Protein AF-R5NPH2-F1 (afdb_monomer)

Sequence (93 aa):
MKDKLYIGLLAGLTAPFIIVALIYLLRFNYLSVTAFIEQAFVLKVHLKIVAIGVFFANLGLFYLFLRFNKNNASKGVILSVFLYFFIMLFASL

Solvent-accessible surface area (backbone atoms only — not comparable to full-atom values): 4800 Å² total; per-residue (Å²): 130,87,63,47,37,64,58,17,24,54,46,31,66,50,35,20,58,55,44,44,50,48,50,36,65,76,74,42,63,93,43,54,73,66,57,50,52,51,50,27,55,77,69,70,39,47,69,59,51,50,48,53,10,43,52,56,35,31,51,53,48,29,54,52,28,48,76,69,70,24,60,42,18,24,51,14,18,52,51,25,52,53,52,50,49,53,51,49,54,65,74,71,106

Secondary structure (DSSP, 8-state):
----HHHHHHHHHHHHHHHHHHHHHHHSTTS-HHHHHHHHHHTT-HHHHHHHHHHHHHHHHHHHHHHTT-HHHHHHHHHHHHHHHHHHHHHH-

Mean predicted aligned error: 3.18 Å

pLDDT: mean 94.73, std 6.06, range [57.88, 98.12]

Structure (mmCIF, N/CA/C/O backbone):
data_AF-R5NPH2-F1
#
_entry.id   AF-R5NPH2-F1
#
loop_
_atom_site.group_PDB
_atom_site.id
_atom_site.type_symbol
_atom_site.label_atom_id
_atom_site.label_alt_id
_atom_site.label_comp_id
_atom_site.label_asym_id
_atom_site.label_entity_id
_atom_site.label_seq_id
_atom_site.pdbx_PDB_ins_code
_atom_site.Cartn_x
_atom_site.Cartn_y
_atom_site.Cartn_z
_atom_site.occupancy
_atom_site.B_iso_or_equiv
_atom_site.auth_seq_id
_atom_site.auth_comp_id
_atom_site.auth_asym_id
_atom_site.auth_atom_id
_atom_site.pdbx_PDB_model_num
ATOM 1 N N . MET A 1 1 ? -18.974 -9.738 17.012 1.00 57.88 1 MET A N 1
ATOM 2 C CA . MET A 1 1 ? -17.500 -9.746 17.187 1.00 57.88 1 MET A CA 1
ATOM 3 C C . MET A 1 1 ? -16.993 -8.310 17.247 1.00 57.88 1 MET A C 1
ATOM 5 O O . MET A 1 1 ? -17.313 -7.552 16.335 1.00 57.88 1 MET A O 1
ATOM 9 N N . LYS A 1 2 ? -16.245 -7.932 18.298 1.00 73.31 2 LYS A N 1
ATOM 10 C CA . LYS A 1 2 ? -15.539 -6.637 18.352 1.00 73.31 2 LYS A CA 1
ATOM 11 C C . LYS A 1 2 ? -14.581 -6.552 17.163 1.00 73.31 2 LYS A C 1
ATOM 13 O O . LYS A 1 2 ? -13.882 -7.522 16.869 1.00 73.31 2 LYS A O 1
ATOM 18 N N . ASP A 1 3 ? -14.597 -5.438 16.451 1.00 82.44 3 ASP A N 1
ATOM 19 C CA . ASP A 1 3 ? -13.666 -5.189 15.363 1.00 82.44 3 ASP A CA 1
ATOM 20 C C . ASP A 1 3 ? -12.260 -4.976 15.926 1.00 82.44 3 ASP A C 1
ATOM 22 O O . ASP A 1 3 ? -12.077 -4.368 16.983 1.00 82.44 3 ASP A O 1
ATOM 26 N N . LYS A 1 4 ? -11.264 -5.552 15.252 1.00 93.50 4 LYS A N 1
ATOM 27 C CA . LYS A 1 4 ? -9.891 -5.591 15.748 1.00 93.50 4 LYS A CA 1
ATOM 28 C C . LYS A 1 4 ? -9.009 -4.712 14.878 1.00 93.50 4 LYS A C 1
ATOM 30 O O . LYS A 1 4 ? -9.089 -4.776 13.654 1.00 93.50 4 LYS A O 1
ATOM 35 N N . LEU A 1 5 ? -8.136 -3.940 15.519 1.00 95.88 5 LEU A N 1
ATOM 36 C CA . LEU A 1 5 ? -7.232 -3.001 14.851 1.00 95.88 5 LEU A CA 1
ATOM 37 C C . LEU A 1 5 ? -6.391 -3.677 13.764 1.00 95.88 5 LEU A C 1
ATOM 39 O O . LEU A 1 5 ? -6.271 -3.150 12.660 1.00 95.88 5 LEU A O 1
ATOM 43 N N . TYR A 1 6 ? -5.877 -4.879 14.041 1.00 95.81 6 TYR A N 1
ATOM 44 C CA . TYR A 1 6 ? -5.032 -5.599 13.090 1.00 95.81 6 TYR A CA 1
ATOM 45 C C . TYR A 1 6 ? -5.750 -5.946 11.779 1.00 95.81 6 TYR A C 1
ATOM 47 O O . TYR A 1 6 ? -5.088 -6.085 10.760 1.00 95.81 6 TYR A O 1
ATOM 55 N N . ILE A 1 7 ? -7.086 -6.062 11.773 1.00 96.38 7 ILE A N 1
ATOM 56 C CA . ILE A 1 7 ? -7.843 -6.330 10.540 1.00 96.38 7 ILE A CA 1
ATOM 57 C C . ILE A 1 7 ? -7.673 -5.151 9.585 1.00 96.38 7 ILE A C 1
ATOM 59 O O . ILE A 1 7 ? -7.354 -5.339 8.416 1.00 96.38 7 ILE A O 1
ATOM 63 N N . GLY A 1 8 ? -7.835 -3.933 10.101 1.00 96.88 8 GLY A N 1
ATOM 64 C CA . GLY A 1 8 ? -7.643 -2.727 9.311 1.00 96.88 8 GLY A CA 1
ATOM 65 C C . GLY A 1 8 ? -6.193 -2.486 8.919 1.00 96.88 8 GLY A C 1
ATOM 66 O O . GLY A 1 8 ? -5.935 -2.056 7.802 1.00 96.88 8 GLY A O 1
ATOM 67 N N . LEU A 1 9 ? -5.252 -2.813 9.808 1.00 97.94 9 LEU A N 1
ATOM 68 C CA . LEU A 1 9 ? -3.822 -2.727 9.516 1.00 97.94 9 LEU A CA 1
ATOM 69 C C . LEU A 1 9 ? -3.432 -3.645 8.354 1.00 97.94 9 LEU A C 1
ATOM 71 O O . LEU A 1 9 ? -2.842 -3.181 7.386 1.00 97.94 9 LEU A O 1
ATOM 75 N N . LEU A 1 10 ? -3.798 -4.928 8.420 1.00 97.50 10 LEU A N 1
ATOM 76 C CA . LEU A 1 10 ? -3.491 -5.894 7.363 1.00 97.50 10 LEU A CA 1
ATOM 77 C C . LEU A 1 10 ? -4.199 -5.541 6.052 1.00 97.50 10 LEU A C 1
ATOM 79 O O . LEU A 1 10 ? -3.589 -5.625 4.988 1.00 97.50 10 LEU A O 1
ATOM 83 N N . ALA A 1 11 ? -5.457 -5.096 6.119 1.00 97.00 11 ALA A N 1
ATOM 84 C CA . ALA A 1 11 ? -6.177 -4.622 4.943 1.00 97.00 11 ALA A CA 1
ATOM 85 C C . ALA A 1 11 ? -5.471 -3.412 4.309 1.00 97.00 11 ALA A C 1
ATOM 87 O O . ALA A 1 11 ? -5.195 -3.428 3.116 1.00 97.00 11 ALA A O 1
ATOM 88 N N . GLY A 1 12 ? -5.102 -2.399 5.096 1.00 97.38 12 GLY A N 1
ATOM 89 C CA . GLY A 1 12 ? -4.426 -1.203 4.589 1.00 97.38 12 GLY A CA 1
ATOM 90 C C . GLY A 1 12 ? -2.982 -1.434 4.116 1.00 97.38 12 GLY A C 1
ATOM 91 O O . GLY A 1 12 ? -2.494 -0.705 3.258 1.00 97.38 12 GLY A O 1
ATOM 92 N N . LEU A 1 1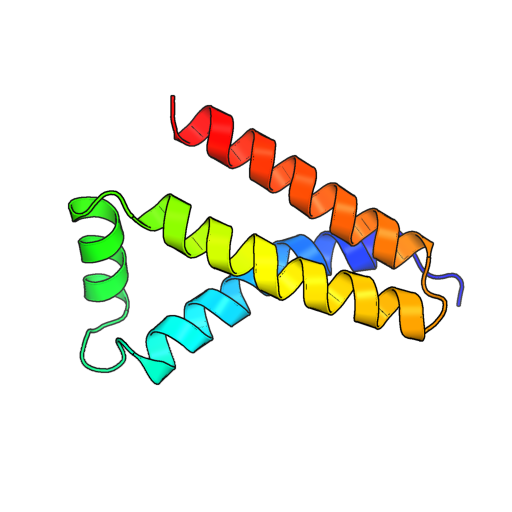3 ? -2.302 -2.472 4.619 1.00 97.56 13 LEU A N 1
ATOM 93 C CA . LEU A 1 13 ? -0.995 -2.913 4.111 1.00 97.56 13 LEU A CA 1
ATOM 94 C C . LEU A 1 13 ? -1.095 -3.691 2.792 1.00 97.56 13 LEU A C 1
ATOM 96 O O . LEU A 1 13 ? -0.141 -3.725 2.029 1.00 97.56 13 LEU A O 1
ATOM 100 N N . THR A 1 14 ? -2.221 -4.346 2.514 1.00 96.94 14 THR A N 1
ATOM 101 C CA . THR A 1 14 ? -2.367 -5.205 1.323 1.00 96.94 14 THR A CA 1
ATOM 102 C C . THR A 1 14 ? -3.141 -4.534 0.190 1.00 96.94 14 THR A C 1
ATOM 104 O O . THR A 1 14 ? -2.895 -4.803 -0.985 1.00 96.94 14 THR A O 1
ATOM 107 N N . ALA A 1 15 ? -4.044 -3.611 0.506 1.00 95.81 15 ALA A N 1
ATOM 108 C CA . ALA A 1 15 ? -4.890 -2.947 -0.477 1.00 95.81 15 ALA A C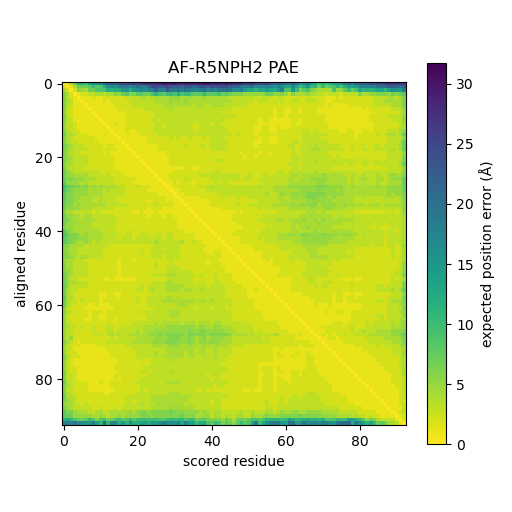A 1
ATOM 109 C C . ALA A 1 15 ? -4.153 -2.104 -1.536 1.00 95.81 15 ALA A C 1
ATOM 111 O O . ALA A 1 15 ? -4.618 -2.088 -2.680 1.00 95.81 15 ALA A O 1
ATOM 112 N N . PRO A 1 16 ? -3.002 -1.460 -1.255 1.00 95.94 16 PRO A N 1
ATOM 113 C CA . PRO A 1 16 ? -2.260 -0.727 -2.280 1.00 95.94 16 PRO A CA 1
ATOM 114 C C . PRO A 1 16 ? -1.859 -1.611 -3.463 1.00 95.94 16 PRO A C 1
ATOM 116 O O . PRO A 1 16 ? -1.920 -1.164 -4.606 1.00 95.94 16 PRO A O 1
ATOM 119 N N . PHE A 1 17 ? -1.536 -2.885 -3.217 1.00 94.94 17 PHE A N 1
ATOM 120 C CA . PHE A 1 17 ? -1.184 -3.839 -4.271 1.00 94.94 17 PHE A CA 1
ATOM 121 C C . PHE A 1 17 ? -2.354 -4.125 -5.216 1.00 94.94 17 PHE A C 1
ATOM 123 O O . PHE A 1 17 ? -2.132 -4.315 -6.408 1.00 94.94 17 PHE A O 1
ATOM 130 N N . ILE A 1 18 ? -3.595 -4.085 -4.720 1.00 95.25 18 ILE A N 1
ATOM 131 C CA . ILE A 1 18 ? -4.795 -4.233 -5.555 1.00 95.25 18 ILE A CA 1
ATOM 132 C C . ILE A 1 18 ? -4.907 -3.049 -6.519 1.00 95.25 18 ILE A C 1
ATOM 134 O O . ILE A 1 18 ? -5.148 -3.245 -7.707 1.00 95.25 18 ILE A O 1
ATOM 138 N N . ILE A 1 19 ? -4.681 -1.822 -6.041 1.00 94.56 19 ILE A N 1
ATOM 139 C CA . ILE A 1 19 ? -4.718 -0.630 -6.900 1.00 94.56 19 ILE A CA 1
ATOM 140 C C . ILE A 1 19 ? -3.580 -0.650 -7.921 1.00 94.56 19 ILE A C 1
ATOM 142 O O . ILE A 1 19 ? -3.815 -0.358 -9.091 1.00 94.56 19 ILE A O 1
ATOM 146 N N . VAL A 1 20 ? -2.367 -1.043 -7.525 1.00 95.19 20 VAL A N 1
ATOM 147 C CA . VAL A 1 20 ? -1.245 -1.184 -8.467 1.00 95.19 20 VAL A CA 1
ATOM 148 C C . VAL A 1 20 ? -1.542 -2.254 -9.521 1.00 95.19 20 VAL A C 1
ATOM 150 O O . VAL A 1 20 ? -1.312 -2.017 -10.706 1.00 95.19 20 VAL A O 1
ATOM 153 N N . ALA A 1 21 ? -2.118 -3.391 -9.123 1.00 95.25 21 ALA A N 1
ATOM 154 C CA . ALA A 1 21 ? -2.543 -4.432 -10.053 1.00 95.25 21 ALA A CA 1
ATOM 155 C C . ALA A 1 21 ? -3.619 -3.922 -11.024 1.00 95.25 21 ALA A C 1
ATOM 157 O O . ALA A 1 21 ? -3.530 -4.179 -12.220 1.00 95.25 21 ALA A O 1
ATOM 158 N N . LEU A 1 22 ? -4.595 -3.143 -10.548 1.00 95.56 22 LEU A N 1
ATOM 159 C CA . LEU A 1 22 ? -5.603 -2.515 -11.407 1.00 95.56 22 LEU A CA 1
ATOM 160 C C . LEU A 1 22 ? -4.982 -1.518 -12.392 1.00 95.56 22 LEU A C 1
ATOM 162 O O . LEU A 1 22 ? -5.324 -1.545 -13.570 1.00 95.56 22 LEU A O 1
ATOM 166 N N . ILE A 1 23 ? -4.042 -0.678 -11.949 1.00 94.56 23 ILE A N 1
ATOM 167 C CA . ILE A 1 23 ? -3.305 0.239 -12.834 1.00 94.56 23 ILE A CA 1
ATOM 168 C C . ILE A 1 23 ? -2.570 -0.551 -13.921 1.00 94.56 23 ILE A C 1
ATOM 170 O O . ILE A 1 23 ? -2.648 -0.195 -15.098 1.00 94.56 23 ILE A O 1
ATOM 174 N N . TYR A 1 24 ? -1.895 -1.639 -13.545 1.00 96.62 24 TYR A N 1
ATOM 175 C CA . TYR A 1 24 ? -1.224 -2.515 -14.497 1.00 96.62 24 TYR A CA 1
ATOM 176 C C . TYR A 1 24 ? -2.215 -3.111 -15.507 1.00 96.62 24 TYR A C 1
ATOM 178 O O . TYR A 1 24 ? -2.045 -2.922 -16.708 1.00 96.62 24 TYR A O 1
ATOM 186 N N . LEU A 1 25 ? -3.296 -3.741 -15.043 1.00 97.25 25 LEU A N 1
ATOM 187 C CA . LEU A 1 25 ? -4.278 -4.404 -15.906 1.00 97.25 25 LEU A CA 1
ATOM 188 C C . LEU A 1 25 ? -5.013 -3.440 -16.847 1.00 97.25 25 LEU A C 1
ATOM 190 O O . LEU A 1 25 ? -5.314 -3.809 -17.980 1.00 97.25 25 LEU A O 1
ATOM 194 N N . LEU A 1 26 ? -5.304 -2.219 -16.394 1.00 96.56 26 LEU A N 1
ATOM 195 C CA . LEU A 1 26 ? -6.067 -1.241 -17.172 1.00 96.56 26 LEU A CA 1
ATOM 196 C C . LEU A 1 26 ? -5.196 -0.410 -18.116 1.00 96.56 26 LEU A C 1
ATOM 198 O O . LEU A 1 26 ? -5.686 0.031 -19.154 1.00 96.56 26 LEU A O 1
ATOM 202 N N . ARG A 1 27 ? -3.928 -0.155 -17.762 1.00 95.38 27 ARG A N 1
ATOM 203 C CA . ARG A 1 27 ? -3.081 0.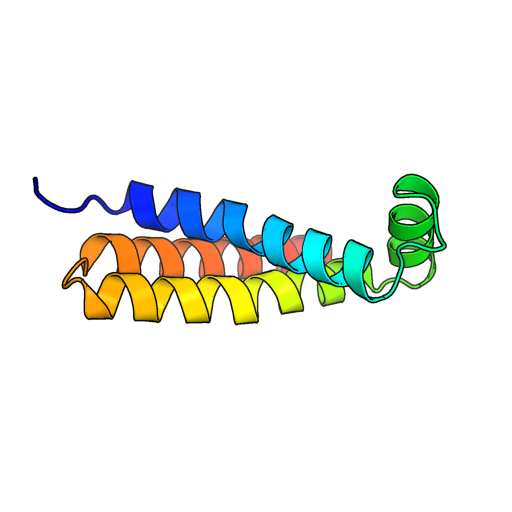788 -18.508 1.00 95.38 27 ARG A CA 1
ATOM 204 C C . ARG A 1 27 ? -1.789 0.201 -19.052 1.00 95.38 27 ARG A C 1
ATOM 206 O O . ARG A 1 27 ? -1.308 0.722 -20.049 1.00 95.38 27 ARG A O 1
ATOM 213 N N . PHE A 1 28 ? -1.235 -0.836 -18.433 1.00 95.75 28 PHE A N 1
ATOM 214 C CA . PHE A 1 28 ? 0.092 -1.375 -18.756 1.00 95.75 28 PHE A CA 1
ATOM 215 C C . PHE A 1 28 ? 0.077 -2.871 -19.092 1.00 95.75 28 PHE A C 1
ATOM 217 O O . PHE A 1 28 ? 1.128 -3.502 -19.113 1.00 95.75 28 PHE A O 1
ATOM 224 N N . ASN A 1 29 ? -1.092 -3.433 -19.408 1.00 95.44 29 ASN A N 1
ATOM 225 C CA . ASN A 1 29 ? -1.251 -4.850 -19.750 1.00 95.44 29 ASN A CA 1
ATOM 226 C C .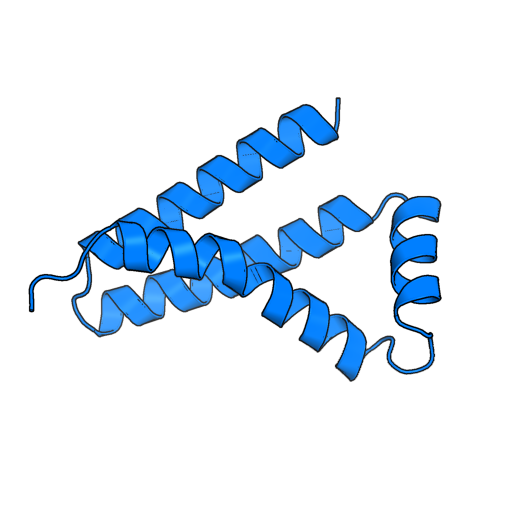 ASN A 1 29 ? -0.517 -5.271 -21.040 1.00 95.44 29 ASN A C 1
ATOM 228 O O . ASN A 1 29 ? -0.345 -6.462 -21.278 1.00 95.44 29 ASN A O 1
ATOM 232 N N . TYR A 1 30 ? -0.061 -4.308 -21.848 1.00 96.12 30 TYR A N 1
ATOM 233 C CA . TYR A 1 30 ? 0.794 -4.535 -23.015 1.00 96.12 30 TYR A CA 1
ATOM 234 C C . TYR A 1 30 ? 2.254 -4.841 -22.640 1.00 96.12 30 TYR A C 1
ATOM 236 O O . TYR A 1 30 ? 3.022 -5.290 -23.487 1.00 96.12 30 TYR A O 1
ATOM 244 N N . LEU A 1 31 ? 2.653 -4.591 -21.387 1.00 96.88 31 LEU A N 1
ATOM 245 C CA . LEU A 1 31 ? 3.949 -4.976 -20.834 1.00 96.88 31 LEU A CA 1
ATOM 246 C C . LEU A 1 31 ? 3.808 -6.273 -20.042 1.00 96.88 31 LEU A C 1
ATOM 248 O O . LEU A 1 31 ? 2.799 -6.495 -19.372 1.00 96.88 31 LEU A O 1
ATOM 252 N N . SER A 1 32 ? 4.857 -7.095 -20.016 1.00 97.38 32 SER A N 1
ATOM 253 C CA . SER A 1 32 ? 4.964 -8.127 -18.984 1.00 97.38 32 SER A CA 1
ATOM 254 C C . SER A 1 32 ? 5.070 -7.477 -17.598 1.00 97.38 32 SER A C 1
ATOM 256 O O . SER A 1 32 ? 5.550 -6.350 -17.456 1.00 97.38 32 SER A O 1
ATOM 258 N N . VAL A 1 33 ? 4.646 -8.192 -16.552 1.00 95.69 33 VAL A N 1
ATOM 259 C CA . VAL A 1 33 ? 4.738 -7.700 -15.164 1.00 95.69 33 VAL A CA 1
ATOM 260 C C . VAL A 1 33 ? 6.182 -7.335 -14.802 1.00 95.69 33 VAL A C 1
ATOM 262 O O . VAL A 1 33 ? 6.414 -6.311 -14.165 1.00 95.69 33 VAL A O 1
ATOM 265 N N . THR A 1 34 ? 7.159 -8.131 -15.251 1.00 96.94 34 THR A N 1
ATOM 266 C CA . THR A 1 34 ? 8.586 -7.853 -15.032 1.00 96.94 34 THR A CA 1
ATOM 267 C C . THR A 1 34 ? 9.016 -6.558 -15.713 1.00 96.94 34 THR A C 1
ATOM 269 O O . THR A 1 34 ? 9.576 -5.693 -15.046 1.00 96.94 34 THR A O 1
ATOM 272 N N . ALA A 1 35 ? 8.661 -6.363 -16.987 1.00 97.44 35 ALA A N 1
ATOM 273 C CA . ALA A 1 35 ? 8.991 -5.146 -17.725 1.00 97.44 35 ALA A CA 1
ATOM 274 C C . ALA A 1 35 ? 8.327 -3.898 -17.119 1.00 97.44 35 ALA A C 1
ATOM 276 O O . ALA A 1 35 ? 8.934 -2.830 -17.083 1.00 97.44 35 ALA A O 1
ATOM 277 N N . PHE A 1 36 ? 7.098 -4.017 -16.606 1.00 97.19 36 PHE A N 1
ATOM 278 C CA . PHE A 1 36 ? 6.426 -2.932 -15.886 1.00 97.19 36 PHE A CA 1
ATOM 279 C C . PHE A 1 36 ? 7.185 -2.534 -14.612 1.00 97.19 36 PHE A C 1
ATOM 281 O O . PHE A 1 36 ? 7.424 -1.347 -14.379 1.00 97.19 36 PHE A O 1
ATOM 288 N N . ILE A 1 37 ? 7.593 -3.518 -13.805 1.00 96.06 37 ILE A N 1
ATOM 289 C CA . ILE A 1 37 ? 8.355 -3.279 -12.574 1.00 96.06 37 ILE A CA 1
ATOM 290 C C . ILE A 1 37 ? 9.714 -2.652 -12.907 1.00 96.06 37 ILE A C 1
ATOM 292 O O . ILE A 1 37 ? 10.063 -1.621 -12.332 1.00 96.06 37 ILE A O 1
ATOM 296 N N . GLU A 1 38 ? 10.452 -3.215 -13.865 1.00 97.25 38 GLU A N 1
ATOM 297 C CA . GLU A 1 38 ? 11.746 -2.690 -14.314 1.00 97.25 38 GLU A CA 1
ATOM 298 C C . GLU A 1 38 ? 11.631 -1.237 -14.781 1.00 97.25 38 GLU A C 1
ATOM 300 O O . GLU A 1 38 ? 12.371 -0.378 -14.303 1.00 97.25 38 GLU A O 1
ATOM 305 N N . GLN A 1 39 ? 10.652 -0.920 -15.634 1.00 96.25 39 GLN A N 1
ATOM 306 C CA . GLN A 1 39 ? 10.415 0.455 -16.078 1.00 96.25 39 GLN A CA 1
ATOM 307 C C . GLN A 1 39 ? 10.078 1.391 -14.914 1.00 96.25 39 GLN A C 1
ATOM 309 O O . GLN A 1 39 ? 10.562 2.524 -14.882 1.00 96.25 39 GLN A O 1
ATOM 314 N N . ALA A 1 40 ? 9.302 0.940 -13.923 1.00 95.94 40 ALA A N 1
ATOM 315 C CA . ALA A 1 40 ? 8.985 1.750 -12.749 1.00 95.94 40 ALA A CA 1
ATOM 316 C C . ALA A 1 40 ? 10.231 2.086 -11.901 1.00 95.94 40 ALA A C 1
ATOM 318 O O . ALA A 1 40 ? 10.309 3.178 -11.319 1.00 95.94 40 ALA A O 1
ATOM 319 N N . PHE A 1 41 ? 11.216 1.183 -11.847 1.00 95.50 41 PHE A N 1
ATOM 320 C CA . PHE A 1 41 ? 12.515 1.438 -11.220 1.00 95.50 41 PHE A CA 1
ATOM 321 C C . PHE A 1 41 ? 13.399 2.349 -12.073 1.00 95.50 41 PHE A C 1
ATOM 323 O O . PHE A 1 41 ? 13.887 3.353 -11.554 1.00 95.50 41 PHE A O 1
ATOM 330 N N . VAL A 1 42 ? 13.540 2.066 -13.373 1.00 96.44 42 VAL A N 1
ATOM 331 C CA . VAL A 1 42 ? 14.344 2.865 -14.317 1.00 96.44 42 VAL A CA 1
ATOM 332 C C . VAL A 1 42 ? 13.878 4.321 -14.347 1.00 96.44 42 VAL A C 1
ATOM 334 O O . VAL A 1 42 ? 14.687 5.240 -14.245 1.00 96.44 42 VAL A O 1
ATOM 337 N N . LEU A 1 43 ? 12.564 4.546 -14.403 1.00 96.38 43 LEU A N 1
ATOM 338 C CA . LEU A 1 43 ? 11.962 5.881 -14.400 1.00 96.38 43 LEU A CA 1
ATOM 339 C C . LEU A 1 43 ? 11.875 6.508 -12.997 1.00 96.38 43 LEU A C 1
ATOM 341 O O . LEU A 1 43 ? 11.401 7.635 -12.862 1.00 96.38 43 LEU A O 1
ATOM 345 N N . LYS A 1 44 ? 12.298 5.795 -11.942 1.00 94.50 44 LYS A N 1
ATOM 346 C CA . LYS A 1 44 ? 12.221 6.227 -10.534 1.00 94.50 44 LYS A CA 1
ATOM 347 C C . LYS A 1 44 ? 10.806 6.650 -10.099 1.00 94.50 44 LYS A C 1
ATOM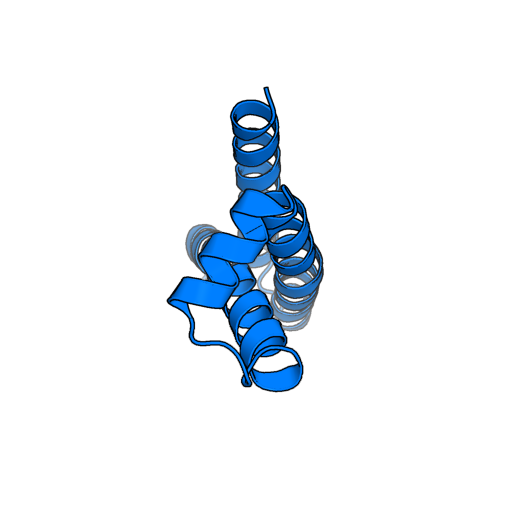 349 O O . LYS A 1 44 ? 10.627 7.577 -9.310 1.00 94.50 44 LYS A O 1
ATOM 354 N N . VAL A 1 45 ? 9.780 5.963 -10.608 1.00 95.12 45 VAL A N 1
ATOM 355 C CA . VAL A 1 45 ? 8.360 6.209 -10.282 1.00 95.12 45 VAL A CA 1
ATOM 356 C C . VAL A 1 45 ? 7.739 5.128 -9.398 1.00 95.12 45 VAL A C 1
ATOM 358 O O . VAL A 1 45 ? 6.600 5.292 -8.970 1.00 95.12 45 VAL A O 1
ATOM 361 N N . HIS A 1 46 ? 8.466 4.056 -9.075 1.00 93.38 46 HIS A N 1
ATOM 362 C CA . HIS A 1 46 ? 7.987 2.954 -8.232 1.00 93.38 46 HIS A CA 1
ATOM 363 C C . HIS A 1 46 ? 7.359 3.433 -6.907 1.00 93.38 46 HIS A C 1
ATOM 365 O O . HIS A 1 46 ? 6.227 3.055 -6.608 1.00 93.38 46 HIS A O 1
ATOM 371 N N . LEU A 1 47 ? 8.005 4.345 -6.163 1.00 93.75 47 LEU A N 1
ATOM 372 C CA . LEU A 1 47 ? 7.426 4.905 -4.929 1.00 93.75 47 LEU A CA 1
ATOM 373 C C . LEU A 1 47 ? 6.154 5.725 -5.190 1.00 93.75 47 LEU A C 1
ATOM 375 O O . LEU A 1 47 ? 5.207 5.641 -4.414 1.00 93.75 47 LEU A O 1
ATOM 379 N N . LYS A 1 48 ? 6.091 6.471 -6.302 1.00 94.00 48 LYS A N 1
ATOM 380 C CA . LYS A 1 48 ? 4.899 7.250 -6.685 1.00 94.00 48 LYS A CA 1
ATOM 381 C C . LYS A 1 48 ? 3.716 6.335 -7.001 1.00 94.00 48 LYS A C 1
ATOM 383 O O . LYS A 1 48 ? 2.602 6.613 -6.571 1.00 94.00 48 LYS A O 1
ATOM 388 N N . ILE A 1 49 ? 3.958 5.233 -7.711 1.00 94.44 49 ILE A N 1
ATOM 389 C CA . ILE A 1 49 ? 2.928 4.235 -8.032 1.00 94.44 49 ILE A CA 1
ATOM 390 C C . ILE A 1 49 ? 2.380 3.604 -6.747 1.00 94.44 49 ILE A C 1
ATOM 392 O O . ILE A 1 49 ? 1.163 3.529 -6.571 1.00 94.44 49 ILE A O 1
ATOM 396 N N . VAL A 1 50 ? 3.256 3.215 -5.814 1.00 94.31 50 VAL A N 1
ATOM 397 C CA . VAL A 1 50 ? 2.822 2.681 -4.513 1.00 94.31 50 VAL A CA 1
ATOM 398 C C . VAL A 1 50 ? 2.072 3.745 -3.707 1.00 94.31 50 VAL A C 1
ATOM 400 O O . VAL A 1 50 ? 1.034 3.430 -3.136 1.00 94.31 50 VAL A O 1
ATOM 403 N N . ALA A 1 51 ? 2.522 5.004 -3.701 1.00 95.19 51 ALA A N 1
ATOM 404 C CA . ALA A 1 51 ? 1.849 6.098 -2.996 1.00 95.19 51 ALA A CA 1
ATOM 405 C C . ALA A 1 51 ? 0.420 6.344 -3.508 1.00 95.19 51 ALA A C 1
ATOM 407 O O . ALA A 1 51 ? -0.488 6.544 -2.703 1.00 95.19 51 ALA A O 1
ATOM 408 N N . ILE A 1 52 ? 0.195 6.256 -4.825 1.00 95.19 52 ILE A N 1
ATOM 409 C CA . ILE A 1 52 ? -1.152 6.297 -5.420 1.00 95.19 52 ILE A CA 1
ATOM 410 C C . ILE A 1 52 ? -2.000 5.138 -4.884 1.00 95.19 52 ILE A C 1
ATOM 412 O O . ILE A 1 52 ? -3.143 5.345 -4.475 1.00 95.19 52 ILE A O 1
ATOM 416 N N . GLY A 1 53 ? -1.429 3.930 -4.842 1.00 95.06 53 GLY A N 1
ATOM 417 C CA . GLY A 1 53 ? -2.087 2.759 -4.273 1.00 95.06 53 GLY A CA 1
ATOM 418 C C . GLY A 1 53 ? -2.479 2.964 -2.812 1.00 95.06 53 GLY A C 1
ATOM 419 O O . GLY A 1 53 ? -3.635 2.757 -2.458 1.00 95.06 53 GLY A O 1
ATOM 420 N N . VAL A 1 54 ? -1.548 3.434 -1.981 1.00 96.56 54 VAL A N 1
ATOM 421 C CA . VAL A 1 54 ? -1.783 3.744 -0.563 1.00 96.56 54 VAL A CA 1
ATOM 422 C C . VAL A 1 54 ? -2.886 4.777 -0.409 1.00 96.56 54 VAL A C 1
ATOM 424 O O . VAL A 1 54 ? -3.821 4.545 0.351 1.00 96.56 54 VAL A O 1
ATOM 427 N N . PHE A 1 55 ? -2.825 5.880 -1.153 1.00 94.81 55 PHE A N 1
ATOM 428 C CA . PHE A 1 55 ? -3.807 6.950 -1.043 1.00 94.81 55 PHE A CA 1
ATOM 429 C C . PHE A 1 55 ? -5.224 6.461 -1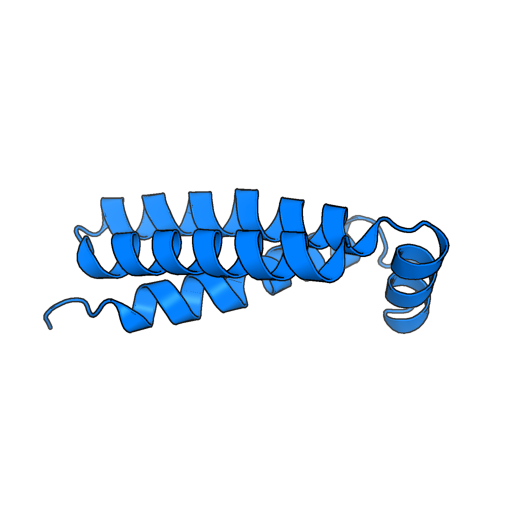.367 1.00 94.81 55 PHE A C 1
ATOM 431 O O . PHE A 1 55 ? -6.106 6.533 -0.514 1.00 94.81 55 PHE A O 1
ATOM 438 N N . PHE A 1 56 ? -5.453 5.919 -2.567 1.00 94.25 56 PHE A N 1
ATOM 439 C CA . PHE A 1 56 ? -6.807 5.548 -2.986 1.00 94.25 56 PHE A CA 1
ATOM 440 C C . PHE A 1 56 ? -7.333 4.306 -2.262 1.00 94.25 56 PHE A C 1
ATOM 442 O O . PHE A 1 56 ? -8.495 4.291 -1.848 1.00 94.25 56 PHE A O 1
ATOM 449 N N . ALA A 1 57 ? -6.495 3.281 -2.064 1.00 95.75 57 ALA A N 1
ATOM 450 C CA . ALA A 1 57 ? -6.930 2.048 -1.416 1.00 95.75 57 ALA A CA 1
ATOM 451 C C . ALA A 1 57 ? -7.268 2.276 0.059 1.00 95.75 57 ALA A C 1
ATOM 453 O O . ALA A 1 57 ? -8.327 1.848 0.524 1.00 95.75 57 ALA A O 1
ATOM 454 N N . ASN A 1 58 ? -6.401 2.984 0.791 1.00 96.69 58 ASN A N 1
ATOM 455 C CA . ASN A 1 58 ? -6.581 3.161 2.229 1.00 96.69 58 ASN A CA 1
ATOM 456 C C . ASN A 1 58 ? -7.643 4.209 2.537 1.00 96.69 58 ASN A C 1
ATOM 458 O O . ASN A 1 58 ? -8.359 4.050 3.522 1.00 96.69 58 ASN A O 1
ATOM 462 N N . LEU A 1 59 ? -7.833 5.217 1.679 1.00 96.69 59 LEU A N 1
ATOM 463 C CA . LEU A 1 59 ? -8.974 6.121 1.802 1.00 96.69 59 LEU A CA 1
ATOM 464 C C . LEU A 1 59 ? -10.294 5.363 1.612 1.00 96.69 59 LEU A C 1
ATOM 466 O O . LEU A 1 59 ? -11.194 5.464 2.447 1.00 96.69 59 LEU A O 1
ATOM 470 N N . GLY A 1 60 ? -10.386 4.544 0.558 1.00 96.81 60 GLY A N 1
ATOM 471 C CA . GLY A 1 60 ? -11.558 3.709 0.298 1.00 96.81 60 GLY A CA 1
ATOM 472 C C . GLY A 1 60 ? -11.854 2.746 1.450 1.00 96.81 60 GLY A C 1
ATOM 473 O O . GLY A 1 60 ? -12.980 2.699 1.946 1.00 96.81 60 GLY A O 1
ATOM 474 N N . LEU A 1 61 ? -10.837 2.029 1.938 1.00 97.00 61 LEU A N 1
ATOM 475 C CA . LEU A 1 61 ? -10.971 1.118 3.078 1.00 97.00 61 LEU A CA 1
ATOM 476 C C . LEU A 1 61 ? -11.337 1.830 4.379 1.00 97.00 61 LEU A C 1
ATOM 478 O O . LEU A 1 61 ? -12.147 1.312 5.149 1.00 97.00 61 LEU A O 1
ATOM 482 N N . PHE A 1 62 ? -10.764 3.006 4.634 1.00 98.00 62 PHE A N 1
ATOM 483 C CA . PHE A 1 62 ? -11.067 3.789 5.825 1.00 98.00 62 PHE A CA 1
ATOM 484 C C . PHE A 1 62 ? -12.558 4.135 5.885 1.00 98.00 62 PHE A C 1
ATOM 486 O O . PHE A 1 62 ? -13.212 3.849 6.894 1.00 98.00 62 PHE A O 1
ATOM 493 N N . TYR A 1 63 ? -13.106 4.676 4.790 1.00 97.69 63 TYR A N 1
ATOM 494 C CA . TYR A 1 63 ? -14.527 5.013 4.696 1.00 97.69 63 TYR A CA 1
ATOM 495 C C . TYR A 1 63 ? -15.426 3.777 4.691 1.00 97.69 63 TYR A C 1
ATOM 497 O O . TYR A 1 63 ? -16.502 3.807 5.288 1.00 97.69 63 TYR A O 1
ATOM 505 N N . LEU A 1 64 ? -14.989 2.676 4.075 1.00 97.19 64 LEU A N 1
ATOM 506 C CA . LEU A 1 64 ? -15.722 1.413 4.098 1.00 97.19 64 LEU A CA 1
ATOM 507 C C . LEU A 1 64 ? -15.889 0.898 5.532 1.00 97.19 64 LEU A C 1
ATOM 509 O O . LEU A 1 64 ? -17.005 0.609 5.962 1.00 97.19 6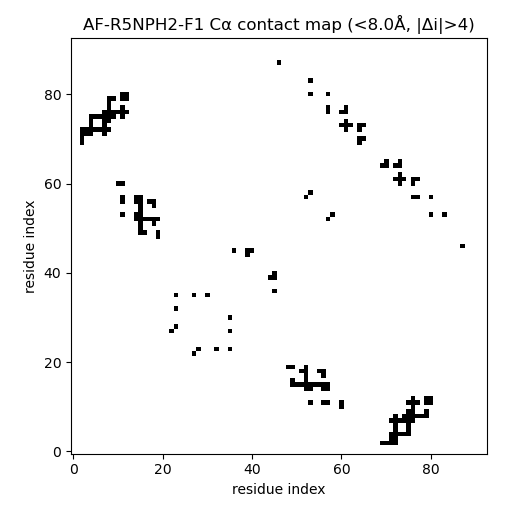4 LEU A O 1
ATOM 513 N N . PHE A 1 65 ? -14.800 0.824 6.300 1.00 96.62 65 PHE A N 1
ATOM 514 C CA . PHE A 1 65 ? -14.862 0.398 7.697 1.00 96.62 65 PHE A CA 1
ATOM 515 C C . PHE A 1 65 ? -15.647 1.374 8.569 1.00 96.62 65 PHE A C 1
ATOM 517 O O . PHE A 1 65 ? -16.425 0.926 9.415 1.00 96.62 65 PHE A O 1
ATOM 524 N N . LEU A 1 66 ? -15.533 2.679 8.314 1.00 96.06 66 LEU A N 1
ATOM 525 C CA . LEU A 1 66 ? -16.310 3.688 9.027 1.00 96.06 66 LEU A CA 1
ATOM 526 C C . LEU A 1 66 ? -17.817 3.499 8.792 1.00 96.06 66 LEU A C 1
ATOM 528 O O . LEU A 1 66 ? -18.586 3.476 9.749 1.00 96.06 66 LEU A O 1
ATOM 532 N N . ARG A 1 67 ? -18.235 3.254 7.541 1.00 96.94 67 ARG A N 1
ATOM 533 C CA . ARG A 1 67 ? -19.638 2.984 7.176 1.00 96.94 67 ARG A CA 1
ATOM 534 C C . ARG A 1 67 ? -20.217 1.760 7.892 1.00 96.94 67 ARG A C 1
ATOM 536 O O . ARG A 1 67 ? -21.405 1.737 8.194 1.00 96.94 67 ARG A O 1
ATOM 543 N N . PHE A 1 68 ? -19.394 0.755 8.183 1.00 95.94 68 PHE A N 1
ATOM 544 C CA . PHE A 1 68 ? -19.800 -0.443 8.927 1.00 95.94 68 PHE A CA 1
ATOM 545 C C . PHE A 1 68 ? -19.601 -0.331 10.447 1.00 95.94 68 PHE A C 1
ATOM 547 O O . PHE A 1 68 ? -19.663 -1.348 11.145 1.00 95.94 68 PHE A O 1
ATOM 554 N N . ASN A 1 69 ? -19.358 0.876 10.971 1.00 95.00 69 ASN A N 1
ATOM 555 C CA . ASN A 1 69 ? -19.088 1.139 12.387 1.00 95.00 69 ASN A CA 1
ATOM 556 C C . ASN A 1 69 ? -17.884 0.339 12.937 1.00 95.00 69 ASN A C 1
ATOM 558 O O . ASN A 1 69 ? -17.849 -0.041 14.108 1.00 95.00 69 ASN A O 1
ATOM 562 N N . LYS A 1 70 ? -16.887 0.050 12.089 1.00 96.06 70 LYS A N 1
ATOM 563 C CA . LYS A 1 70 ? -15.654 -0.685 12.427 1.00 96.06 70 LYS A CA 1
ATOM 564 C C . LYS A 1 70 ? -14.519 0.285 12.782 1.00 96.06 70 LYS A C 1
ATOM 566 O O . LYS A 1 70 ? -13.493 0.340 12.107 1.00 96.06 70 LYS A O 1
ATOM 571 N N . ASN A 1 71 ? -14.706 1.065 13.845 1.00 95.44 71 ASN A N 1
ATOM 572 C CA . ASN A 1 71 ? -13.812 2.172 14.210 1.00 95.44 71 ASN A CA 1
ATOM 573 C C . ASN A 1 71 ? -12.367 1.739 14.526 1.00 95.44 71 ASN A C 1
ATOM 575 O O . ASN A 1 71 ? -11.425 2.455 14.185 1.00 95.44 71 ASN A O 1
ATOM 579 N N . ASN A 1 72 ? -12.154 0.584 15.164 1.00 96.56 72 ASN A N 1
ATOM 580 C CA . ASN A 1 72 ? -10.805 0.078 15.433 1.00 96.56 72 ASN A CA 1
ATOM 581 C C . ASN A 1 72 ? -10.126 -0.397 14.151 1.00 96.56 72 ASN A C 1
ATOM 583 O O . ASN A 1 72 ? -8.931 -0.165 13.983 1.00 96.56 72 ASN A O 1
ATOM 587 N N . ALA A 1 73 ? -10.873 -1.015 13.232 1.00 97.00 73 ALA A N 1
ATOM 588 C CA . ALA A 1 73 ? -10.338 -1.343 11.913 1.00 97.00 73 ALA A CA 1
ATOM 589 C C . ALA A 1 73 ? -9.972 -0.065 11.134 1.00 97.00 73 ALA A C 1
ATOM 591 O O . ALA A 1 73 ? -8.862 0.029 10.622 1.00 97.00 73 ALA A O 1
ATOM 592 N N . SER A 1 74 ? -10.817 0.972 11.129 1.00 97.25 74 SER A N 1
ATOM 593 C CA . SER A 1 74 ? -10.479 2.266 10.511 1.00 97.25 74 SER A CA 1
ATOM 594 C C . SER A 1 74 ? -9.182 2.871 11.075 1.00 97.25 74 SER A C 1
ATOM 596 O O . SER A 1 74 ? -8.337 3.330 10.309 1.00 97.25 74 SER A O 1
ATOM 598 N N . LYS A 1 75 ? -8.958 2.799 12.397 1.00 97.62 75 LYS A N 1
ATOM 599 C CA . LYS A 1 75 ? -7.677 3.198 13.019 1.00 97.62 75 LYS A CA 1
ATOM 600 C C . LYS A 1 75 ? -6.497 2.355 12.524 1.00 97.62 75 LYS A C 1
ATOM 602 O O . LYS A 1 75 ? -5.418 2.893 12.299 1.00 97.62 75 LYS A O 1
ATOM 607 N N . GLY A 1 76 ? -6.700 1.052 12.330 1.00 97.81 76 GLY A N 1
ATOM 608 C CA . GLY A 1 76 ? -5.697 0.159 11.746 1.00 97.81 76 GLY A CA 1
ATOM 609 C C . GLY A 1 76 ? -5.304 0.557 10.320 1.00 97.81 76 GLY A C 1
ATOM 610 O O . GLY A 1 76 ? -4.121 0.554 9.993 1.00 97.81 76 GLY A O 1
ATOM 611 N N . VAL A 1 77 ? -6.271 0.973 9.496 1.00 98.00 77 VAL A N 1
ATOM 612 C CA . VAL A 1 77 ? -5.993 1.490 8.145 1.00 98.00 77 VAL A CA 1
ATOM 613 C C . VAL A 1 77 ? -5.135 2.753 8.219 1.00 98.00 77 VAL A C 1
ATOM 615 O O . VAL A 1 77 ? -4.136 2.848 7.513 1.00 98.00 77 VAL A O 1
ATOM 618 N N . ILE A 1 78 ? -5.442 3.686 9.124 1.00 97.88 78 ILE A N 1
ATOM 619 C CA . ILE A 1 78 ? -4.606 4.879 9.332 1.00 97.88 78 ILE A CA 1
ATOM 620 C C . ILE A 1 78 ? -3.184 4.492 9.765 1.00 97.88 78 ILE A C 1
ATOM 622 O O . ILE A 1 78 ? -2.213 5.026 9.233 1.00 97.88 78 ILE A O 1
ATOM 626 N N . LEU A 1 79 ? -3.038 3.528 10.680 1.00 98.12 79 LEU A N 1
ATOM 627 C CA . LEU A 1 79 ? -1.722 3.037 11.094 1.00 98.12 79 LEU A CA 1
ATOM 628 C C . LEU A 1 79 ? -0.916 2.498 9.902 1.00 98.12 79 LEU A C 1
ATOM 630 O O . LEU A 1 79 ? 0.275 2.777 9.802 1.00 98.12 79 LEU A O 1
ATOM 634 N N . SER A 1 80 ? -1.556 1.793 8.964 1.00 98.00 80 SER A N 1
ATOM 635 C CA . SER A 1 80 ? -0.879 1.329 7.746 1.00 98.00 80 SER A CA 1
ATOM 636 C C . SER A 1 80 ? -0.363 2.485 6.876 1.00 98.00 80 SER A C 1
ATOM 638 O O . SER A 1 80 ? 0.734 2.388 6.333 1.00 98.00 80 SER A O 1
ATOM 640 N N . VAL A 1 81 ? -1.095 3.605 6.796 1.00 97.50 81 VAL A N 1
ATOM 641 C CA . VAL A 1 81 ? -0.658 4.809 6.066 1.00 97.50 81 VAL A CA 1
ATOM 642 C C . VAL A 1 81 ? 0.599 5.396 6.703 1.00 97.50 81 VAL A C 1
ATOM 644 O O . VAL A 1 81 ? 1.544 5.716 5.987 1.00 97.50 81 VAL A O 1
ATOM 647 N N . PHE A 1 82 ? 0.651 5.478 8.036 1.00 97.69 82 PHE A N 1
ATOM 648 C CA . PHE A 1 82 ? 1.857 5.922 8.740 1.00 97.69 82 PHE A CA 1
ATOM 649 C C . PHE A 1 82 ? 3.047 4.992 8.489 1.00 97.69 82 PHE A C 1
ATOM 651 O O . PHE A 1 82 ? 4.144 5.477 8.224 1.00 97.69 82 PHE A O 1
ATOM 658 N N . LEU A 1 83 ? 2.844 3.670 8.512 1.00 97.44 83 LEU A N 1
ATOM 659 C CA . LEU A 1 83 ? 3.911 2.718 8.189 1.00 97.44 83 LEU A CA 1
ATOM 660 C C . LEU A 1 83 ? 4.439 2.928 6.767 1.00 97.44 83 LEU A C 1
ATOM 662 O O . LEU A 1 83 ? 5.649 3.021 6.581 1.00 97.44 83 LEU A O 1
ATOM 666 N N . TYR A 1 84 ? 3.552 3.067 5.780 1.00 96.44 84 TYR A N 1
ATOM 667 C CA . TYR A 1 84 ? 3.958 3.373 4.410 1.00 96.44 84 TYR A CA 1
ATOM 668 C C . TYR A 1 84 ? 4.706 4.696 4.299 1.00 96.44 84 TYR A C 1
ATOM 670 O O . TYR A 1 84 ? 5.719 4.746 3.609 1.00 96.44 84 TYR A O 1
ATOM 678 N N . PHE A 1 85 ? 4.249 5.743 4.988 1.00 95.50 85 PHE A N 1
ATOM 679 C CA . PHE A 1 85 ? 4.938 7.030 5.017 1.00 95.50 85 PHE A CA 1
ATOM 680 C C . PHE A 1 85 ? 6.383 6.882 5.509 1.00 95.50 85 PHE A C 1
ATOM 682 O O . PHE A 1 85 ? 7.300 7.320 4.819 1.00 95.50 85 PHE A O 1
ATOM 689 N N . PHE A 1 86 ? 6.604 6.213 6.646 1.00 96.00 86 PHE A N 1
ATOM 690 C CA . PHE A 1 86 ? 7.957 6.000 7.164 1.00 96.00 86 PHE A CA 1
ATOM 691 C C . PHE A 1 86 ? 8.798 5.117 6.235 1.00 96.00 86 PHE A C 1
ATOM 693 O O . PHE A 1 86 ? 9.940 5.464 5.951 1.00 96.00 86 PHE A O 1
ATOM 700 N N . ILE A 1 87 ? 8.239 4.023 5.706 1.00 94.94 87 ILE A N 1
ATOM 701 C CA . ILE A 1 87 ? 8.944 3.147 4.756 1.00 94.94 87 ILE A CA 1
ATOM 702 C C . ILE A 1 87 ? 9.383 3.936 3.519 1.00 94.94 87 ILE A C 1
ATOM 704 O O . ILE A 1 87 ? 10.533 3.832 3.107 1.00 94.94 87 ILE A O 1
ATOM 708 N N . MET A 1 88 ? 8.492 4.743 2.938 1.00 94.25 88 MET A N 1
ATOM 709 C CA . MET A 1 88 ? 8.807 5.553 1.761 1.00 94.25 88 MET A CA 1
ATOM 710 C C . MET A 1 88 ? 9.825 6.643 2.074 1.00 94.25 88 MET A C 1
ATOM 712 O O . MET A 1 88 ? 10.718 6.854 1.265 1.00 94.25 88 MET A O 1
ATOM 716 N N . LEU A 1 89 ? 9.722 7.296 3.235 1.00 93.75 89 LEU A N 1
ATOM 717 C CA . LEU A 1 89 ? 10.681 8.308 3.670 1.00 93.75 89 LEU A CA 1
ATOM 718 C C . LEU A 1 89 ? 12.099 7.726 3.711 1.00 93.75 89 LEU A C 1
ATOM 720 O O . LEU A 1 89 ? 12.997 8.280 3.083 1.00 93.75 89 LEU A O 1
ATOM 724 N N . PHE A 1 90 ? 12.278 6.576 4.370 1.00 93.50 90 PHE A N 1
ATOM 725 C CA . PHE A 1 90 ? 13.578 5.906 4.471 1.00 93.50 90 PHE A CA 1
ATOM 726 C C . PHE A 1 90 ? 14.048 5.266 3.164 1.00 93.50 90 PHE A C 1
ATOM 728 O O . PHE A 1 90 ? 15.244 5.239 2.917 1.00 93.50 90 PHE A O 1
ATOM 735 N N . ALA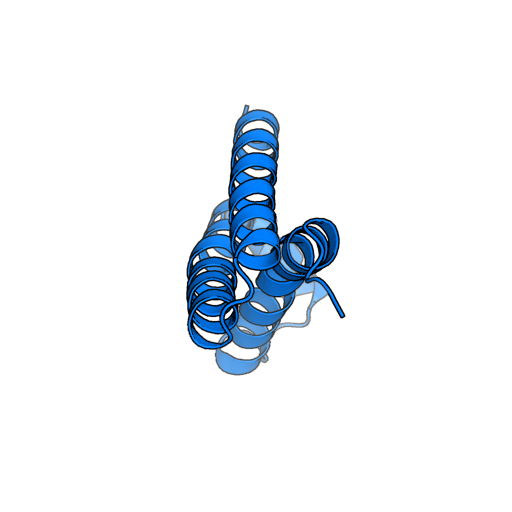 A 1 91 ? 13.140 4.780 2.315 1.00 89.50 91 ALA A N 1
ATOM 736 C CA . ALA A 1 91 ? 13.494 4.240 1.001 1.00 89.50 91 ALA A CA 1
ATOM 737 C C . ALA A 1 91 ? 13.816 5.329 -0.041 1.00 89.50 91 ALA A C 1
ATOM 739 O O . ALA A 1 91 ? 14.363 5.019 -1.096 1.00 89.50 91 ALA A O 1
ATOM 740 N N . SER A 1 92 ? 13.413 6.578 0.217 1.00 80.56 92 SER A N 1
ATOM 741 C CA . SER A 1 92 ? 13.666 7.7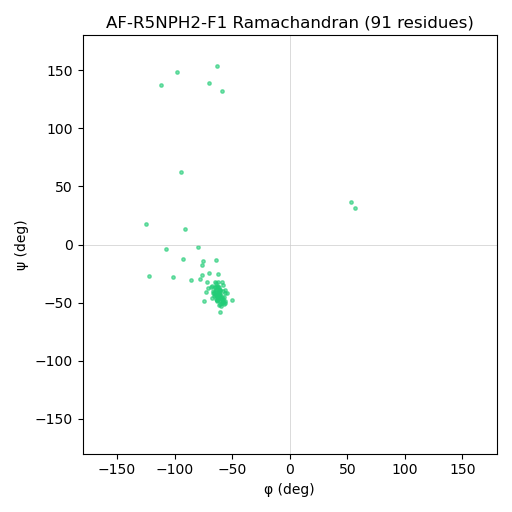30 -0.659 1.00 80.56 92 SER A CA 1
ATOM 742 C C . SER A 1 92 ? 14.934 8.520 -0.318 1.00 80.56 92 SER A C 1
ATOM 744 O O . SER A 1 92 ? 15.326 9.375 -1.113 1.00 80.56 92 SER A O 1
ATOM 746 N N . LEU A 1 93 ? 15.522 8.250 0.853 1.00 64.31 93 LEU A N 1
ATOM 747 C CA . LEU A 1 93 ? 16.827 8.744 1.306 1.00 64.31 93 LEU A CA 1
ATOM 748 C C . LEU A 1 93 ? 17.957 7.984 0.599 1.00 64.31 93 LEU A C 1
ATOM 750 O O . LEU A 1 93 ? 18.937 8.656 0.212 1.00 64.31 93 LEU A O 1
#

Radius of gyration: 14.69 Å; Cα contacts (8 Å, |Δi|>4): 101; chains: 1; bounding box: 37×18×41 Å

Foldseek 3Di:
DQQALVLLQVQLLCQLVVQLVVCCVVPVVVDDPVRVVVVCVVVVCVLVSSVVSNVPRLVVSLVVCVVVVNNSSSNSSVVNSVVSVVVSVVVVD